Protein AF-A0A8T4HS93-F1 (afdb_monomer_lite)

Secondary structure (DSSP, 8-state):
--GGGS-TTGGG-B---HHHHHHHHHHHHHHHTS--S-TTSHHHHHHHHHHHHTSHHHHHHHHHTT----HHHHHHHHTTSSPPPHHHHHHHHHHHHHHHHHHHHHHHHHHHHGGG-EEEEEPPPB-TTS-GGG------SSS--EEEEES--HHHH--

pLDDT: mean 84.77, std 14.08, range [34.19, 97.75]

Structure (mmCIF, N/CA/C/O backbone):
data_AF-A0A8T4HS93-F1
#
_entry.id   AF-A0A8T4HS93-F1
#
loop_
_atom_site.group_PDB
_atom_site.id
_atom_site.type_symbol
_atom_site.label_atom_id
_atom_site.label_alt_id
_atom_site.label_comp_id
_atom_site.label_asym_id
_atom_site.label_entity_id
_atom_site.label_seq_id
_atom_site.pdbx_PDB_ins_code
_atom_site.Cartn_x
_atom_site.Cartn_y
_atom_site.Cartn_z
_atom_site.occupancy
_atom_site.B_iso_or_equiv
_atom_site.auth_seq_id
_atom_site.auth_comp_id
_atom_site.auth_asym_id
_atom_site.auth_atom_id
_atom_site.pdbx_PDB_model_num
ATOM 1 N N . MET A 1 1 ? 12.560 2.358 -32.998 1.00 34.97 1 MET A N 1
ATOM 2 C CA . MET A 1 1 ? 12.371 0.889 -33.032 1.00 34.97 1 MET A CA 1
ATOM 3 C C . MET A 1 1 ? 11.927 0.379 -31.653 1.00 34.97 1 MET A C 1
ATOM 5 O O . MET A 1 1 ? 12.774 -0.105 -30.909 1.00 34.97 1 MET A O 1
ATOM 9 N N . PRO A 1 2 ? 10.647 0.528 -31.262 1.00 35.53 2 PRO A N 1
ATOM 10 C CA . PRO A 1 2 ? 10.157 0.143 -29.928 1.00 35.53 2 PRO A CA 1
ATOM 11 C C . PRO A 1 2 ? 9.782 -1.347 -29.796 1.00 35.53 2 PRO A C 1
ATOM 13 O O . PRO A 1 2 ? 9.573 -1.827 -28.690 1.00 35.53 2 PRO A O 1
ATOM 16 N N . GLU A 1 3 ? 9.709 -2.091 -30.903 1.00 34.19 3 GLU A N 1
ATOM 17 C CA . GLU A 1 3 ? 9.029 -3.399 -30.945 1.00 34.19 3 GLU A CA 1
ATOM 18 C C . GLU A 1 3 ? 9.926 -4.612 -30.638 1.00 34.19 3 GLU A C 1
ATOM 20 O O . GLU A 1 3 ? 9.461 -5.743 -30.554 1.00 34.19 3 GLU A O 1
ATOM 25 N N . ARG A 1 4 ? 11.232 -4.410 -30.423 1.00 44.31 4 ARG A N 1
ATOM 26 C CA . ARG A 1 4 ? 12.203 -5.516 -30.286 1.00 44.31 4 ARG A CA 1
ATOM 27 C C . ARG A 1 4 ? 12.357 -6.102 -28.873 1.00 44.31 4 ARG A C 1
ATOM 29 O O . ARG A 1 4 ? 13.193 -6.978 -28.682 1.00 44.31 4 ARG A O 1
ATOM 36 N N . THR A 1 5 ? 11.566 -5.662 -27.896 1.00 51.84 5 THR A N 1
ATOM 37 C CA . THR A 1 5 ? 11.654 -6.100 -26.483 1.00 51.84 5 THR A CA 1
ATOM 38 C C . THR A 1 5 ? 10.358 -6.717 -25.944 1.00 51.84 5 THR A C 1
ATOM 40 O O . THR A 1 5 ? 10.129 -6.704 -24.739 1.00 51.84 5 THR A O 1
ATOM 43 N N . LEU A 1 6 ? 9.498 -7.259 -26.814 1.00 56.94 6 LEU A N 1
ATOM 44 C CA . LEU A 1 6 ? 8.227 -7.877 -26.402 1.00 56.94 6 LEU A CA 1
ATOM 45 C C . LEU A 1 6 ? 8.407 -9.270 -25.763 1.00 56.94 6 LEU A C 1
ATOM 47 O O . LEU A 1 6 ? 7.693 -9.608 -24.821 1.00 56.94 6 LEU A O 1
ATOM 51 N N . ASN A 1 7 ? 9.408 -10.045 -26.193 1.00 69.44 7 ASN A N 1
ATOM 52 C CA . ASN A 1 7 ? 9.602 -11.432 -25.749 1.00 69.44 7 ASN A CA 1
ATOM 53 C C . ASN A 1 7 ? 10.662 -11.530 -24.643 1.00 69.44 7 ASN A C 1
ATOM 55 O O . ASN A 1 7 ? 11.787 -11.982 -24.866 1.00 69.44 7 ASN A O 1
ATOM 59 N N . PHE A 1 8 ? 10.314 -11.062 -23.443 1.00 71.75 8 PHE A N 1
ATOM 60 C CA . PHE A 1 8 ? 11.163 -11.223 -22.262 1.00 71.75 8 PHE A CA 1
ATOM 61 C C . PHE A 1 8 ? 11.394 -12.714 -21.960 1.00 71.75 8 PHE A C 1
ATOM 63 O O . PHE A 1 8 ? 10.439 -13.485 -21.945 1.00 71.75 8 PHE A O 1
ATOM 70 N N . GLY A 1 9 ? 12.642 -13.122 -21.718 1.00 75.31 9 GLY A N 1
ATOM 71 C CA . GLY A 1 9 ? 12.986 -14.523 -21.429 1.00 75.31 9 GLY A CA 1
ATOM 72 C C . GLY A 1 9 ? 13.250 -15.413 -22.650 1.00 75.31 9 GLY A C 1
ATOM 73 O O . GLY A 1 9 ? 13.598 -16.584 -22.498 1.00 75.31 9 GLY A O 1
ATOM 74 N N . LEU A 1 10 ? 13.117 -14.880 -23.869 1.00 79.31 10 LEU A N 1
ATOM 75 C CA . LEU A 1 10 ? 13.373 -15.640 -25.092 1.00 79.31 10 LEU A CA 1
ATOM 76 C C . LEU A 1 10 ? 14.810 -16.193 -25.115 1.00 79.31 10 LEU A C 1
ATOM 78 O O . LEU A 1 10 ? 15.756 -15.519 -24.709 1.00 79.31 10 LEU A O 1
ATOM 82 N N . TYR A 1 11 ? 14.963 -17.424 -25.611 1.00 82.00 11 TYR A N 1
ATOM 83 C CA . TYR A 1 11 ? 16.244 -18.139 -25.711 1.00 82.00 11 TYR A CA 1
ATOM 84 C C . TYR A 1 11 ? 16.966 -18.391 -24.377 1.00 82.00 11 TYR A C 1
ATOM 86 O O . TYR A 1 11 ? 18.170 -18.626 -24.385 1.00 82.00 11 TYR A O 1
ATOM 94 N N . GLY A 1 12 ? 16.253 -18.358 -23.246 1.00 81.31 12 GLY A N 1
ATOM 95 C CA . GLY A 1 12 ? 16.838 -18.608 -21.924 1.00 81.31 12 GLY A CA 1
ATOM 96 C C . GLY A 1 12 ? 17.482 -17.378 -21.280 1.00 81.31 12 GLY A C 1
ATOM 97 O O . GLY A 1 12 ? 18.161 -17.504 -20.264 1.00 81.31 12 GLY A O 1
ATOM 98 N N . ALA A 1 13 ? 17.268 -16.185 -21.840 1.00 81.31 13 ALA A N 1
ATOM 99 C CA . ALA A 1 13 ? 17.658 -14.929 -21.211 1.00 81.31 13 ALA A CA 1
ATOM 100 C C . ALA A 1 13 ? 16.994 -14.771 -19.829 1.00 81.31 13 ALA A C 1
ATOM 102 O O . ALA A 1 13 ? 15.798 -15.011 -19.680 1.00 81.31 13 ALA A O 1
ATOM 103 N N . ARG A 1 14 ? 17.742 -14.323 -18.818 1.00 81.38 14 ARG A N 1
ATOM 104 C CA . ARG A 1 14 ? 17.236 -14.134 -17.448 1.00 81.38 14 ARG A CA 1
ATOM 105 C C . ARG A 1 14 ? 17.285 -12.671 -17.029 1.00 81.38 14 ARG A C 1
ATOM 107 O O . ARG A 1 14 ? 18.187 -11.928 -17.396 1.00 81.38 14 ARG A O 1
ATOM 114 N N . GLY A 1 15 ? 16.318 -12.247 -16.228 1.00 80.06 15 GLY A N 1
ATOM 115 C CA . GLY A 1 15 ? 16.286 -10.917 -15.624 1.00 80.06 15 GLY A CA 1
ATOM 116 C C . GLY A 1 15 ? 14.913 -10.607 -15.040 1.00 80.06 15 GLY A C 1
ATOM 117 O O . GLY A 1 15 ? 14.054 -11.484 -14.967 1.00 80.06 15 GLY A O 1
ATOM 118 N N . GLN A 1 16 ? 14.673 -9.336 -14.730 1.00 81.44 16 GLN A N 1
ATOM 119 C CA . GLN A 1 16 ? 13.365 -8.844 -14.299 1.00 81.44 16 GLN A CA 1
ATOM 120 C C . GLN A 1 16 ? 12.904 -7.664 -15.154 1.00 81.44 16 GLN A C 1
ATOM 122 O O . GLN A 1 16 ? 13.714 -6.868 -15.639 1.00 81.44 16 GLN A O 1
ATOM 127 N N . LYS A 1 17 ? 11.586 -7.538 -15.338 1.00 80.38 17 LYS A N 1
ATOM 128 C CA . LYS A 1 17 ? 11.004 -6.373 -16.013 1.00 80.38 17 LYS A CA 1
ATOM 129 C C . LYS A 1 17 ? 11.157 -5.142 -15.121 1.00 80.38 17 LYS A C 1
ATOM 131 O O . LYS A 1 17 ? 10.942 -5.211 -13.914 1.00 80.38 17 LYS A O 1
ATOM 136 N N . SER A 1 18 ? 11.443 -3.985 -15.716 1.00 75.25 18 SER A N 1
ATOM 137 C CA . SER A 1 18 ? 11.607 -2.734 -14.959 1.00 75.25 18 SER A CA 1
ATOM 138 C C . SER A 1 18 ? 10.354 -2.325 -14.171 1.00 75.25 18 SER A C 1
ATOM 140 O O . SER A 1 18 ? 10.493 -1.752 -13.098 1.00 75.25 18 SER A O 1
ATOM 142 N N . ALA A 1 19 ? 9.151 -2.649 -14.663 1.00 77.31 19 ALA A N 1
ATOM 143 C CA . ALA A 1 19 ? 7.892 -2.435 -13.939 1.00 77.31 19 ALA A CA 1
ATOM 144 C C . ALA A 1 19 ? 7.819 -3.256 -12.640 1.00 77.31 19 ALA A C 1
ATOM 146 O O . ALA A 1 19 ? 7.529 -2.716 -11.579 1.00 77.31 19 ALA A O 1
ATOM 147 N N . GLN A 1 20 ? 8.216 -4.532 -12.694 1.00 82.12 20 GLN A N 1
ATOM 148 C CA . GLN A 1 20 ? 8.271 -5.401 -11.512 1.00 82.12 20 GLN A CA 1
ATOM 149 C C . GLN A 1 20 ? 9.289 -4.884 -10.490 1.00 82.12 20 GLN A C 1
ATOM 151 O O . GLN A 1 20 ? 8.964 -4.735 -9.318 1.00 82.12 20 GLN A O 1
ATOM 156 N N . LEU A 1 21 ? 10.483 -4.491 -10.944 1.00 82.44 21 LEU A N 1
ATOM 157 C CA . LEU A 1 21 ? 11.483 -3.861 -10.075 1.00 82.44 21 LEU A CA 1
ATOM 158 C C . LEU A 1 21 ? 10.960 -2.570 -9.425 1.00 82.44 21 LEU A C 1
ATOM 160 O O . LEU A 1 21 ? 11.230 -2.310 -8.252 1.00 82.44 21 LEU A O 1
ATOM 164 N N . ALA A 1 22 ? 10.208 -1.753 -10.167 1.00 80.12 22 ALA A N 1
ATOM 165 C CA . ALA A 1 22 ? 9.580 -0.552 -9.626 1.00 80.12 22 ALA A CA 1
ATOM 166 C C . ALA A 1 22 ? 8.516 -0.894 -8.568 1.00 80.12 22 ALA A C 1
ATOM 168 O O . ALA A 1 22 ? 8.473 -0.244 -7.520 1.00 80.12 22 ALA A O 1
ATOM 169 N N . ALA A 1 23 ? 7.710 -1.934 -8.796 1.00 79.75 23 ALA A N 1
ATOM 170 C CA . ALA A 1 23 ? 6.740 -2.443 -7.832 1.00 79.75 23 ALA A CA 1
ATOM 171 C C . ALA A 1 23 ? 7.417 -2.944 -6.541 1.00 79.75 23 ALA A C 1
ATOM 173 O O . ALA A 1 23 ? 6.984 -2.563 -5.453 1.00 79.75 23 ALA A O 1
ATOM 174 N N . ASP A 1 24 ? 8.522 -3.687 -6.647 1.00 83.56 24 ASP A N 1
ATOM 175 C CA . ASP A 1 24 ? 9.293 -4.178 -5.495 1.00 83.56 24 ASP A CA 1
ATOM 176 C C . ASP A 1 24 ? 9.905 -3.026 -4.687 1.00 83.56 24 ASP A C 1
ATOM 178 O O . ASP A 1 24 ? 9.923 -3.032 -3.452 1.00 83.56 24 ASP A O 1
ATOM 182 N N . VAL A 1 25 ? 10.406 -1.994 -5.376 1.00 84.00 25 VAL A N 1
ATOM 183 C CA . VAL A 1 25 ? 10.901 -0.776 -4.723 1.00 84.00 25 VAL A CA 1
ATOM 184 C C . VAL A 1 25 ? 9.774 -0.056 -3.990 1.00 84.00 25 VAL A C 1
ATOM 186 O O . VAL A 1 25 ? 9.974 0.385 -2.857 1.00 84.00 25 VAL A O 1
ATOM 189 N N . LEU A 1 26 ? 8.593 0.045 -4.599 1.00 80.81 26 LEU A N 1
ATOM 190 C CA . LEU A 1 26 ? 7.425 0.640 -3.961 1.00 80.81 26 LEU A CA 1
ATOM 191 C C . LEU A 1 26 ? 7.001 -0.128 -2.715 1.00 80.81 26 LEU A C 1
ATOM 193 O O . LEU A 1 26 ? 6.731 0.508 -1.698 1.00 80.81 26 LEU A O 1
ATOM 197 N N . ASP A 1 27 ? 6.988 -1.458 -2.763 1.00 81.44 27 ASP A N 1
ATOM 198 C CA . ASP A 1 27 ? 6.701 -2.290 -1.595 1.00 81.44 27 ASP A CA 1
ATOM 199 C C . ASP A 1 27 ? 7.705 -2.079 -0.475 1.00 81.44 27 ASP A C 1
ATOM 201 O O . ASP A 1 27 ? 7.327 -1.872 0.680 1.00 81.44 27 ASP A O 1
ATOM 205 N N . ARG A 1 28 ? 8.992 -2.039 -0.810 1.00 86.94 28 ARG A N 1
ATOM 206 C CA . ARG A 1 28 ? 10.043 -1.787 0.171 1.00 86.94 28 ARG A CA 1
ATOM 207 C C . ARG A 1 28 ? 9.884 -0.422 0.840 1.00 86.94 28 ARG A C 1
ATOM 209 O O . ARG A 1 28 ? 9.861 -0.338 2.065 1.00 86.94 28 ARG A O 1
ATOM 216 N N . LEU A 1 29 ? 9.672 0.639 0.059 1.00 85.62 29 LEU A N 1
ATOM 217 C CA . LEU A 1 29 ? 9.409 1.987 0.581 1.00 85.62 29 LEU A CA 1
ATOM 218 C C . LEU A 1 29 ? 8.093 2.049 1.382 1.00 85.62 29 LEU A C 1
ATOM 220 O O . LEU A 1 29 ? 7.971 2.806 2.359 1.00 85.62 29 LEU A O 1
ATOM 224 N N . ALA A 1 30 ? 7.097 1.250 0.986 1.00 83.75 30 ALA A N 1
ATOM 225 C CA . ALA A 1 30 ? 5.835 1.092 1.697 1.00 83.75 30 ALA A CA 1
ATOM 226 C C . ALA A 1 30 ? 6.027 0.430 3.080 1.00 83.75 30 ALA A C 1
ATOM 228 O O . ALA A 1 30 ? 5.311 0.778 4.024 1.00 83.75 30 ALA A O 1
ATOM 229 N N . LEU A 1 31 ? 7.013 -0.452 3.227 1.00 83.94 31 LEU A N 1
ATOM 230 C CA . LEU A 1 31 ? 7.329 -1.141 4.478 1.00 83.94 31 LEU A CA 1
ATOM 231 C C . LEU A 1 31 ? 8.287 -0.338 5.373 1.00 83.94 31 LEU A C 1
ATOM 233 O O . LEU A 1 31 ? 7.981 -0.112 6.544 1.00 83.94 31 LEU A O 1
ATOM 237 N N . GLU A 1 32 ? 9.408 0.151 4.838 1.00 88.12 32 GLU A N 1
ATOM 238 C CA . GLU A 1 32 ? 10.497 0.770 5.616 1.00 88.12 32 GLU A CA 1
ATOM 239 C C . GLU A 1 32 ? 10.074 2.050 6.352 1.00 88.12 32 GLU A C 1
ATOM 241 O O . GLU A 1 32 ? 10.438 2.258 7.513 1.00 88.12 32 GLU A O 1
ATOM 246 N N . GLY A 1 33 ? 9.267 2.894 5.700 1.00 85.50 33 GLY A N 1
ATOM 247 C CA . GLY A 1 33 ? 8.709 4.106 6.311 1.00 85.50 33 GLY A CA 1
ATOM 248 C C . GLY A 1 33 ? 7.383 3.882 7.053 1.00 85.50 33 GLY A C 1
ATOM 249 O O . GLY A 1 33 ? 6.705 4.853 7.404 1.00 85.50 33 GLY A O 1
ATOM 250 N N . GLY A 1 34 ? 6.938 2.630 7.171 1.00 90.81 34 GLY A N 1
ATOM 251 C CA . GLY A 1 34 ? 5.648 2.252 7.737 1.00 90.81 34 GLY A CA 1
ATOM 252 C C . GLY A 1 34 ? 5.635 2.145 9.261 1.00 90.81 34 GLY A C 1
ATOM 253 O O . GLY A 1 34 ? 6.628 2.352 9.959 1.00 90.81 34 GLY A O 1
ATOM 254 N N . ILE A 1 35 ? 4.466 1.796 9.798 1.00 94.75 35 ILE A N 1
ATOM 255 C CA . ILE A 1 35 ? 4.285 1.523 11.223 1.00 94.75 35 ILE A CA 1
ATOM 256 C C . ILE A 1 35 ? 4.949 0.183 11.546 1.00 94.75 35 ILE A C 1
ATOM 258 O O . ILE A 1 35 ? 4.419 -0.880 11.222 1.00 94.75 35 ILE A O 1
ATOM 262 N N . ARG A 1 36 ? 6.088 0.247 12.243 1.00 93.88 36 ARG A N 1
ATOM 263 C CA . ARG A 1 36 ? 6.879 -0.931 12.640 1.00 93.88 36 ARG A CA 1
ATOM 264 C C . ARG A 1 36 ? 6.213 -1.791 13.713 1.00 93.88 36 ARG A C 1
ATOM 266 O O . ARG A 1 36 ? 6.436 -2.993 13.761 1.00 93.88 36 ARG A O 1
ATOM 273 N N . SER A 1 37 ? 5.410 -1.191 14.594 1.00 96.06 37 SER A N 1
ATOM 274 C CA . SER A 1 37 ? 4.738 -1.948 15.656 1.00 96.06 37 SER A CA 1
ATOM 275 C C . SER A 1 37 ? 3.667 -2.884 15.068 1.00 96.06 37 SER A C 1
ATOM 277 O O . SER A 1 37 ? 2.877 -2.418 14.238 1.00 96.06 37 SER A O 1
ATOM 279 N N . PRO A 1 38 ? 3.585 -4.159 15.501 1.00 95.44 38 PRO A N 1
ATOM 280 C CA . PRO A 1 38 ? 2.592 -5.112 15.000 1.00 95.44 38 PRO A CA 1
ATOM 281 C C . PRO A 1 38 ? 1.154 -4.653 15.254 1.00 95.44 38 PRO A C 1
ATOM 283 O O . PRO A 1 38 ? 0.878 -4.024 16.280 1.00 95.44 38 PRO A O 1
ATOM 286 N N . VAL A 1 39 ? 0.224 -5.013 14.361 1.00 96.69 39 VAL A N 1
ATOM 287 C CA . VAL A 1 39 ? -1.213 -4.690 14.496 1.00 96.69 39 VAL A CA 1
ATOM 288 C C . VAL A 1 39 ? -1.847 -5.293 15.755 1.00 96.69 39 VAL A C 1
ATOM 290 O O . VAL A 1 39 ? -2.815 -4.756 16.272 1.00 96.69 39 VAL A O 1
ATOM 293 N N . THR A 1 40 ? -1.267 -6.364 16.295 1.00 95.88 40 THR A N 1
ATOM 294 C CA . THR A 1 40 ? -1.704 -7.015 17.539 1.00 95.88 40 THR A CA 1
ATOM 295 C C . THR A 1 40 ? -1.365 -6.210 18.795 1.00 95.88 40 THR A C 1
ATOM 297 O O . THR A 1 40 ? -1.925 -6.457 19.858 1.00 95.88 40 THR A O 1
ATOM 300 N N . THR A 1 41 ? -0.471 -5.221 18.696 1.00 96.38 41 THR A N 1
ATOM 301 C CA . THR A 1 41 ? -0.137 -4.332 19.815 1.00 96.38 41 THR A CA 1
ATOM 302 C C . THR A 1 41 ? -1.082 -3.135 19.857 1.00 96.38 41 THR A C 1
ATOM 304 O O . THR A 1 41 ? -1.448 -2.589 18.815 1.00 96.38 41 THR A O 1
ATOM 307 N N . ARG A 1 42 ? -1.399 -2.631 21.059 1.00 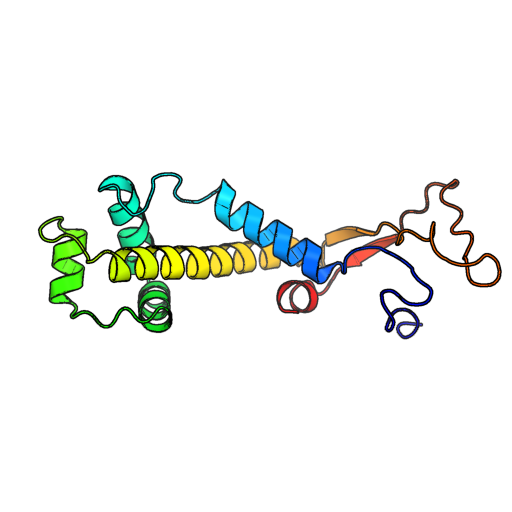94.44 42 ARG A N 1
ATOM 308 C CA . ARG A 1 42 ? -2.238 -1.427 21.227 1.00 94.44 42 ARG A CA 1
ATOM 309 C C . ARG A 1 42 ? -1.723 -0.240 20.406 1.00 94.44 42 ARG A C 1
ATOM 311 O O . ARG A 1 42 ? -2.498 0.425 19.724 1.00 94.44 42 ARG A O 1
ATOM 318 N N . ARG A 1 43 ? -0.406 0.003 20.438 1.00 95.56 43 ARG A N 1
ATOM 319 C CA . ARG A 1 43 ? 0.255 1.070 19.668 1.00 95.56 43 ARG A CA 1
ATOM 320 C C . ARG A 1 43 ? 0.102 0.858 18.161 1.00 95.56 43 ARG A C 1
ATOM 322 O O . ARG A 1 43 ? -0.256 1.796 17.452 1.00 95.56 43 ARG A O 1
ATOM 329 N N . GLY A 1 44 ? 0.389 -0.351 17.675 1.00 96.62 44 GLY A N 1
ATOM 330 C CA . GLY A 1 44 ? 0.370 -0.661 16.247 1.00 96.62 44 GLY A CA 1
ATOM 331 C C . GLY A 1 44 ? -1.033 -0.653 15.647 1.00 96.62 44 GLY A C 1
ATOM 332 O O . GLY A 1 44 ? -1.191 -0.159 14.530 1.00 96.62 44 GLY A O 1
ATOM 333 N N . LEU A 1 45 ? -2.040 -1.121 16.392 1.00 97.12 45 LEU A N 1
ATOM 334 C CA . LEU A 1 45 ? -3.446 -0.996 16.012 1.00 97.12 45 LEU A CA 1
ATOM 335 C C . LEU A 1 45 ? -3.865 0.473 15.934 1.00 97.12 45 LEU A C 1
ATOM 337 O O . LEU A 1 45 ? -4.381 0.910 14.908 1.00 97.12 45 LEU A O 1
ATOM 341 N N . ASN A 1 46 ? -3.605 1.249 16.992 1.00 96.50 46 ASN A N 1
ATOM 342 C CA . ASN A 1 46 ? -4.037 2.645 17.057 1.00 96.50 46 ASN A CA 1
ATOM 343 C C . ASN A 1 46 ? -3.449 3.479 15.916 1.00 96.50 46 ASN A C 1
ATOM 345 O O . ASN A 1 46 ? -4.159 4.208 15.233 1.00 96.50 46 ASN A O 1
ATOM 349 N N . ALA A 1 47 ? -2.146 3.336 15.668 1.00 97.38 47 ALA A N 1
ATOM 350 C CA . ALA A 1 47 ? -1.475 4.074 14.608 1.00 97.38 47 ALA A CA 1
ATOM 351 C C . ALA A 1 47 ? -2.075 3.775 13.220 1.00 97.38 47 ALA A C 1
ATOM 353 O O . ALA A 1 47 ? -2.235 4.694 12.418 1.00 97.38 47 ALA A O 1
ATOM 354 N N . ARG A 1 48 ? -2.452 2.517 12.946 1.00 97.75 48 ARG A N 1
ATOM 355 C CA . ARG A 1 48 ? -3.093 2.121 11.680 1.00 97.75 48 ARG A CA 1
ATOM 356 C C . ARG A 1 48 ? -4.507 2.665 11.567 1.00 97.75 48 ARG A C 1
ATOM 358 O O . ARG A 1 48 ? -4.849 3.212 10.524 1.00 97.75 48 ARG A O 1
ATOM 365 N N . LEU A 1 49 ? -5.297 2.549 12.634 1.00 96.88 49 LEU A N 1
ATOM 366 C CA . LEU A 1 49 ? -6.651 3.094 12.664 1.00 96.88 49 LEU A CA 1
ATOM 367 C C . LEU A 1 49 ? -6.625 4.606 12.444 1.00 96.88 49 LEU A C 1
ATOM 369 O O . LEU A 1 49 ? -7.280 5.063 11.521 1.00 96.88 49 LEU A O 1
ATOM 373 N N . ASN A 1 50 ? -5.787 5.351 13.172 1.00 96.81 50 ASN A N 1
ATOM 374 C CA . ASN A 1 50 ? -5.631 6.794 12.970 1.00 96.81 50 ASN A CA 1
ATOM 375 C C . ASN A 1 50 ? -5.237 7.125 11.525 1.00 96.81 50 ASN A C 1
ATOM 377 O O . ASN A 1 50 ? -5.856 7.979 10.898 1.00 96.81 50 ASN A O 1
ATOM 381 N N . TYR A 1 51 ? -4.260 6.410 10.957 1.00 96.81 51 TYR A N 1
ATOM 382 C CA . TYR A 1 51 ? -3.855 6.610 9.563 1.00 96.81 51 TYR A CA 1
ATOM 383 C C . TYR A 1 51 ? -5.021 6.416 8.578 1.00 96.81 51 TYR A C 1
ATOM 385 O O . TYR A 1 51 ? -5.199 7.215 7.657 1.00 96.81 51 TYR A O 1
ATOM 393 N N . LEU A 1 52 ? -5.834 5.377 8.785 1.00 96.62 52 LEU A N 1
ATOM 394 C CA . LEU A 1 52 ? -6.989 5.053 7.948 1.00 96.62 52 LEU A CA 1
ATOM 395 C C . LEU A 1 52 ? -8.173 6.005 8.170 1.00 96.62 52 LEU A C 1
ATOM 397 O O . LEU A 1 52 ? -8.913 6.291 7.234 1.00 96.62 52 LEU A O 1
ATOM 401 N N . THR A 1 53 ? -8.355 6.543 9.374 1.00 95.50 53 THR A N 1
ATOM 402 C CA . THR A 1 53 ? -9.496 7.409 9.704 1.00 95.50 53 THR A CA 1
ATOM 403 C C . THR A 1 53 ? -9.230 8.896 9.490 1.00 95.50 53 THR A C 1
ATOM 405 O O . THR A 1 53 ? -10.151 9.697 9.628 1.00 95.50 53 THR A O 1
ATOM 408 N N . ASN A 1 54 ? -8.010 9.278 9.104 1.00 95.44 54 ASN A N 1
ATOM 409 C CA . ASN A 1 54 ? -7.633 10.671 8.836 1.00 95.44 54 ASN A CA 1
ATOM 410 C C . ASN A 1 54 ? -8.195 11.238 7.519 1.00 95.44 54 ASN A C 1
ATOM 412 O O . ASN A 1 54 ? -8.028 12.422 7.246 1.00 95.44 54 ASN A O 1
ATOM 416 N N . SER A 1 55 ? -8.816 10.419 6.662 1.00 95.31 55 SER A N 1
ATOM 417 C CA . SER A 1 55 ? -9.332 10.881 5.365 1.00 95.31 55 SER A CA 1
ATOM 418 C C . SER A 1 55 ? -10.471 10.001 4.838 1.00 95.31 55 SER A C 1
ATOM 420 O O . SER A 1 55 ? -10.474 8.798 5.109 1.00 95.31 55 SER A O 1
ATOM 422 N N . PRO A 1 56 ? -11.392 10.538 4.010 1.00 95.25 56 PRO A N 1
ATOM 423 C CA . PRO A 1 56 ? -12.441 9.744 3.361 1.00 95.25 56 PRO A CA 1
ATOM 424 C C . PRO A 1 56 ? -11.905 8.560 2.542 1.00 95.25 56 PRO A C 1
ATOM 426 O O . PRO A 1 56 ? -12.497 7.482 2.549 1.00 95.25 56 PRO A O 1
ATOM 429 N N . ALA A 1 57 ? -10.757 8.734 1.878 1.00 95.25 57 ALA A N 1
ATOM 430 C CA . ALA A 1 57 ? -10.109 7.676 1.105 1.00 95.25 57 ALA A CA 1
ATOM 431 C C . ALA A 1 57 ? -9.578 6.532 1.986 1.00 95.25 57 ALA A C 1
ATOM 433 O O . ALA A 1 57 ? -9.634 5.377 1.576 1.00 95.25 57 ALA A O 1
ATOM 434 N N . GLY A 1 58 ? -9.128 6.823 3.209 1.00 95.75 58 GLY A N 1
ATOM 435 C CA . GLY A 1 58 ? -8.742 5.784 4.165 1.00 95.75 58 GLY A CA 1
ATOM 436 C C . GLY A 1 58 ? -9.948 4.992 4.689 1.00 95.75 58 GLY A C 1
ATOM 437 O O . GLY A 1 58 ? -9.873 3.770 4.815 1.00 95.75 58 GLY A O 1
ATOM 438 N N . TYR A 1 59 ? -11.105 5.644 4.872 1.00 94.75 59 TYR A N 1
ATOM 439 C CA . TYR A 1 59 ? -12.363 4.931 5.131 1.00 94.75 59 TYR A CA 1
ATOM 440 C C . TYR A 1 59 ? -12.780 4.034 3.963 1.00 94.75 59 TYR A C 1
ATOM 442 O O . TYR A 1 59 ? -13.300 2.946 4.202 1.00 94.75 59 TYR A O 1
ATOM 450 N N . GLN A 1 60 ? -12.562 4.464 2.717 1.00 94.81 60 GLN A N 1
ATOM 451 C CA . GLN A 1 60 ? -12.803 3.612 1.551 1.00 94.81 60 GLN A CA 1
ATOM 452 C C . GLN A 1 60 ? -11.855 2.409 1.541 1.00 94.81 60 GLN A C 1
ATOM 454 O O . GLN A 1 60 ? -12.332 1.293 1.407 1.00 94.81 60 GLN A O 1
ATOM 459 N N . ALA A 1 61 ? -10.564 2.602 1.820 1.00 95.94 61 ALA A N 1
ATOM 460 C CA . 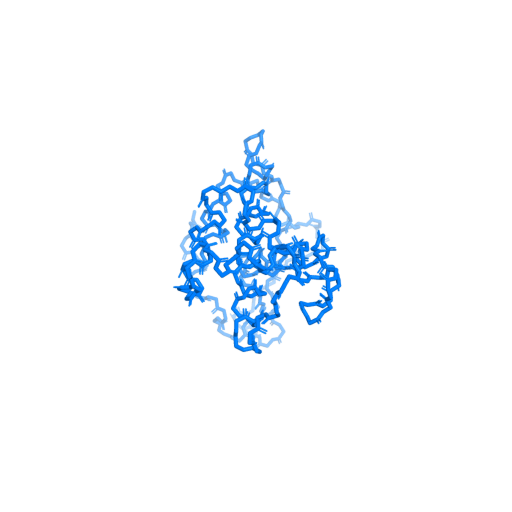ALA A 1 61 ? -9.606 1.497 1.891 1.00 95.94 61 ALA A CA 1
ATOM 461 C C . ALA A 1 61 ? -9.982 0.441 2.947 1.00 95.94 61 ALA A C 1
ATOM 463 O O . ALA A 1 61 ? -9.779 -0.752 2.736 1.00 95.94 61 ALA A O 1
ATOM 464 N N . MET A 1 62 ? -10.569 0.857 4.076 1.00 96.06 62 MET A N 1
ATOM 465 C CA . MET A 1 62 ? -11.124 -0.086 5.054 1.00 96.06 62 MET A CA 1
ATOM 466 C C . MET A 1 62 ? -12.312 -0.880 4.493 1.00 96.06 62 MET A C 1
ATOM 468 O O . MET A 1 62 ? -12.399 -2.082 4.735 1.00 96.06 62 MET A O 1
ATOM 472 N N . ARG A 1 63 ? -13.208 -0.236 3.732 1.00 94.56 63 ARG A N 1
ATOM 473 C CA . ARG A 1 63 ? -14.331 -0.918 3.066 1.00 94.56 63 ARG A CA 1
ATOM 474 C C . ARG A 1 63 ? -13.847 -1.904 2.007 1.00 94.56 63 ARG A C 1
ATOM 476 O O . ARG A 1 63 ? -14.333 -3.028 1.984 1.00 94.56 63 ARG A O 1
ATOM 483 N N . ASP A 1 64 ? -12.869 -1.506 1.198 1.00 94.56 64 ASP A N 1
ATOM 484 C CA . ASP A 1 64 ? -12.277 -2.347 0.150 1.00 94.56 64 ASP A CA 1
ATOM 485 C C . ASP A 1 64 ? -11.605 -3.594 0.748 1.00 94.56 64 ASP A C 1
ATOM 487 O O . ASP A 1 64 ? -11.657 -4.675 0.171 1.00 94.56 64 ASP A O 1
ATOM 491 N N . ALA A 1 65 ? -11.039 -3.472 1.954 1.00 95.19 65 ALA A N 1
ATOM 492 C CA . ALA A 1 65 ? -10.496 -4.590 2.727 1.00 95.19 65 ALA A CA 1
ATOM 493 C C . ALA A 1 65 ? -11.562 -5.415 3.483 1.00 95.19 65 ALA A C 1
ATOM 495 O O . ALA A 1 65 ? -11.220 -6.269 4.303 1.00 95.19 65 ALA A O 1
ATOM 496 N N . GLY A 1 66 ? -12.853 -5.149 3.264 1.00 94.62 66 GLY A N 1
ATOM 497 C CA . GLY A 1 66 ? -13.954 -5.905 3.862 1.00 94.62 66 GLY A CA 1
ATOM 498 C C . GLY A 1 66 ? -14.229 -5.589 5.335 1.00 94.62 66 GLY A C 1
ATOM 499 O O . GLY A 1 66 ? -14.811 -6.417 6.040 1.00 94.62 66 GLY A O 1
ATOM 500 N N . ILE A 1 67 ? -13.818 -4.422 5.841 1.00 94.50 67 ILE A N 1
ATOM 501 C CA . ILE A 1 67 ? -14.178 -3.970 7.193 1.00 94.50 67 ILE A CA 1
ATOM 502 C C . ILE A 1 67 ? -15.572 -3.334 7.135 1.00 94.50 67 ILE A C 1
ATOM 504 O O . ILE A 1 67 ? -15.730 -2.169 6.771 1.00 94.50 67 ILE A O 1
ATOM 508 N N . SER A 1 68 ? -16.593 -4.103 7.512 1.00 87.31 68 SER A N 1
ATOM 509 C CA . SER A 1 68 ? -18.013 -3.713 7.460 1.00 87.31 68 SER A CA 1
ATOM 510 C C . SER A 1 68 ? -18.602 -3.292 8.814 1.00 87.31 68 SER A C 1
ATOM 512 O O . SER A 1 68 ? -19.818 -3.188 8.967 1.00 87.31 68 SER A O 1
ATOM 514 N N . VAL A 1 69 ? -17.761 -3.049 9.826 1.00 91.38 69 VAL A N 1
ATOM 515 C CA . VAL A 1 69 ? -18.244 -2.713 11.173 1.00 91.38 69 VAL A CA 1
ATOM 516 C C . VAL A 1 69 ? -18.949 -1.356 11.220 1.00 91.38 69 VAL A C 1
ATOM 518 O O . VAL A 1 69 ? -18.630 -0.426 10.478 1.00 91.38 69 VAL A O 1
ATOM 521 N N . THR A 1 70 ? -19.890 -1.213 12.155 1.00 92.88 70 THR A N 1
ATOM 522 C CA . THR A 1 70 ? -20.586 0.061 12.366 1.00 92.88 70 THR A CA 1
ATOM 523 C C . THR A 1 70 ? -19.613 1.166 12.790 1.00 92.88 70 T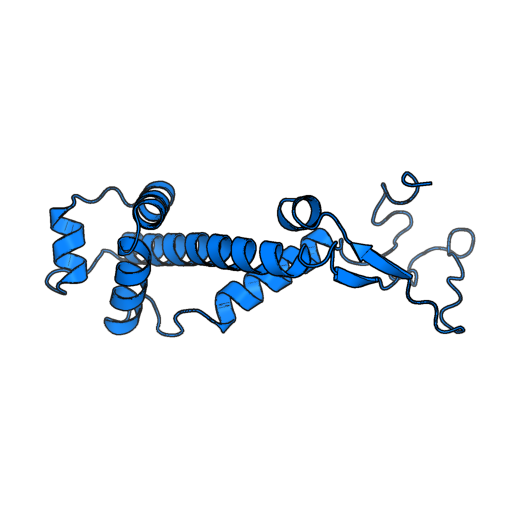HR A C 1
ATOM 525 O O . THR A 1 70 ? -18.589 0.915 13.436 1.00 92.88 70 THR A O 1
ATOM 528 N N . ARG A 1 71 ? -19.974 2.428 12.514 1.00 90.44 71 ARG A N 1
ATOM 529 C CA . ARG A 1 71 ? -19.207 3.600 12.982 1.00 90.44 71 ARG A CA 1
ATOM 530 C C . ARG A 1 71 ? -18.987 3.581 14.502 1.00 90.44 71 ARG A C 1
ATOM 532 O O . ARG A 1 71 ? -17.925 3.979 14.972 1.00 90.44 71 ARG A O 1
ATOM 539 N N . GLY A 1 72 ? -19.968 3.090 15.266 1.00 94.31 72 GLY A N 1
ATOM 540 C CA . GLY A 1 72 ? -19.871 2.946 16.720 1.00 94.31 72 GLY A CA 1
ATOM 541 C C . GLY A 1 72 ? -18.800 1.940 17.148 1.00 94.31 72 GLY A C 1
ATOM 542 O O . GLY A 1 72 ? -18.010 2.233 18.045 1.00 94.31 72 GLY A O 1
ATOM 543 N N . THR A 1 73 ? -18.718 0.790 16.474 1.00 95.25 73 THR A N 1
ATOM 544 C CA . THR A 1 73 ? -17.665 -0.208 16.718 1.00 95.25 73 THR A CA 1
ATOM 545 C C . THR A 1 73 ? -16.283 0.351 16.387 1.00 95.25 73 THR A C 1
ATOM 547 O O . THR A 1 73 ? -15.378 0.256 17.214 1.00 95.25 73 THR A O 1
ATOM 550 N N . LEU A 1 74 ? -16.133 1.020 15.240 1.00 93.94 74 LEU A N 1
ATOM 551 C CA . LEU A 1 74 ? -14.867 1.652 14.860 1.00 93.94 74 LEU A CA 1
ATOM 552 C C . LEU A 1 74 ? -14.427 2.714 15.883 1.00 93.94 74 LEU A C 1
ATOM 554 O O . LEU A 1 74 ? -13.261 2.764 16.274 1.00 93.94 74 LEU A O 1
ATOM 558 N N . ARG A 1 75 ? -15.371 3.523 16.386 1.00 94.50 75 ARG A N 1
ATOM 559 C CA . ARG A 1 75 ? -15.107 4.501 17.451 1.00 94.50 75 ARG A CA 1
ATOM 560 C C . ARG A 1 75 ? -14.642 3.828 18.744 1.00 94.50 75 ARG A C 1
ATOM 562 O O . ARG A 1 75 ? -13.728 4.339 19.385 1.00 94.50 75 ARG A O 1
ATOM 569 N N . ARG A 1 76 ? -15.224 2.687 19.131 1.00 96.88 76 ARG A N 1
ATOM 570 C CA . ARG A 1 76 ? -14.768 1.924 20.308 1.00 96.88 76 ARG A CA 1
ATOM 571 C C . ARG A 1 76 ? -13.355 1.372 20.132 1.00 96.88 76 ARG A C 1
ATOM 573 O O . ARG A 1 76 ? -12.596 1.405 21.099 1.00 96.88 76 ARG A O 1
ATOM 580 N N . TRP A 1 77 ? -12.985 0.930 18.929 1.00 96.00 77 TRP A N 1
ATOM 581 C CA . TRP A 1 77 ? -11.615 0.493 18.629 1.00 96.00 77 TRP A CA 1
ATOM 582 C C . TRP A 1 77 ? -10.607 1.642 18.760 1.00 96.00 77 TRP A C 1
ATOM 584 O O . TRP A 1 77 ? -9.595 1.490 19.445 1.00 96.00 77 TRP A O 1
ATOM 594 N N . LEU A 1 78 ? -10.916 2.813 18.189 1.00 94.56 78 LEU A N 1
ATOM 595 C CA . LEU A 1 78 ? -10.100 4.031 18.328 1.00 94.56 78 LEU A CA 1
ATOM 596 C C . LEU A 1 78 ? -9.946 4.472 19.791 1.00 94.56 78 LEU A C 1
ATOM 598 O O . LEU A 1 78 ? -8.878 4.910 20.202 1.00 94.56 78 LEU A O 1
ATOM 602 N N . GLN A 1 79 ? -11.005 4.328 20.591 1.00 95.12 79 GLN A N 1
ATOM 603 C CA . GLN A 1 79 ? -11.012 4.676 22.016 1.00 95.12 79 GLN A CA 1
ATOM 604 C C . GLN A 1 79 ? -10.421 3.588 22.924 1.00 95.12 79 GLN A C 1
ATOM 606 O O . GLN A 1 79 ? -10.473 3.738 24.141 1.00 95.12 79 GLN A O 1
ATOM 611 N N . HIS A 1 80 ? -9.907 2.486 22.369 1.00 93.31 80 HIS A N 1
ATOM 612 C CA . HIS A 1 80 ? -9.403 1.333 23.130 1.00 93.31 80 HIS A CA 1
ATOM 613 C C . HIS A 1 80 ? -10.433 0.669 24.055 1.00 93.31 80 HIS A C 1
ATOM 615 O O . HIS A 1 80 ? -10.064 -0.058 24.970 1.00 93.31 80 HIS A O 1
ATOM 621 N N . LYS A 1 81 ? -11.728 0.891 23.813 1.00 94.94 81 LYS A N 1
ATOM 622 C CA . LYS A 1 81 ? -12.820 0.296 24.599 1.00 94.94 81 LYS A CA 1
ATOM 623 C C . LYS A 1 81 ? -13.172 -1.117 24.146 1.00 94.94 81 LYS A C 1
ATOM 625 O O . LYS A 1 81 ? -13.911 -1.814 24.826 1.00 94.94 81 LYS A O 1
ATOM 630 N N . GLN A 1 82 ? -12.702 -1.512 22.966 1.00 94.62 82 GLN A N 1
ATOM 631 C CA . GLN A 1 82 ? -12.946 -2.824 22.388 1.00 94.62 82 GLN A CA 1
ATOM 632 C C . GLN A 1 82 ? -11.763 -3.221 21.504 1.00 94.62 82 GLN A C 1
ATOM 634 O O . GLN A 1 82 ? -11.259 -2.398 20.738 1.00 94.62 82 GLN A O 1
ATOM 639 N N . THR A 1 83 ? -11.365 -4.488 21.577 1.00 91.69 83 THR A N 1
ATOM 640 C CA . THR A 1 83 ? -10.338 -5.072 20.707 1.00 91.69 83 THR A CA 1
ATOM 641 C C . THR A 1 83 ? -11.006 -5.702 19.475 1.00 91.69 83 THR A C 1
ATOM 643 O O . THR A 1 83 ? -12.006 -6.408 19.635 1.00 91.69 83 THR A O 1
ATOM 646 N N . PRO A 1 84 ? -10.519 -5.450 18.245 1.00 95.50 84 PRO A N 1
ATOM 647 C CA . PRO A 1 84 ? -10.996 -6.146 17.050 1.00 95.50 84 PRO A CA 1
ATOM 648 C C . PRO A 1 84 ? -10.725 -7.656 17.124 1.00 95.50 84 PRO A C 1
ATOM 650 O O . PRO A 1 84 ? -9.764 -8.086 17.760 1.00 95.50 84 PRO A O 1
ATOM 653 N N . SER A 1 85 ? -11.539 -8.462 16.436 1.00 96.06 85 SER A N 1
ATOM 654 C CA . SER A 1 85 ? -11.253 -9.893 16.254 1.00 96.06 85 SER A CA 1
ATOM 655 C C . SER A 1 85 ? -9.948 -10.106 15.466 1.00 96.06 85 SER A C 1
ATOM 657 O O . SER A 1 85 ? -9.545 -9.208 14.722 1.00 96.06 85 SER A O 1
ATOM 659 N N . PRO A 1 86 ? -9.309 -11.290 15.551 1.00 96.25 86 PRO A N 1
ATOM 660 C CA . PRO A 1 86 ? -8.103 -11.596 14.774 1.00 96.25 86 PRO A CA 1
ATOM 661 C C . PRO A 1 86 ? -8.259 -11.358 13.265 1.00 96.25 86 PRO A C 1
ATOM 663 O O . PRO A 1 86 ? -7.385 -10.763 12.639 1.00 96.25 86 PRO A O 1
ATOM 666 N N . ASP A 1 87 ? -9.407 -11.731 12.699 1.00 96.19 87 ASP A N 1
ATOM 667 C CA . ASP A 1 87 ? -9.742 -11.472 11.294 1.00 96.19 87 ASP A CA 1
ATOM 668 C C . ASP A 1 87 ? -9.826 -9.961 10.992 1.00 96.19 87 ASP A C 1
ATOM 670 O O . ASP A 1 87 ? -9.214 -9.475 10.043 1.00 96.19 87 ASP A O 1
ATOM 674 N N . ASN A 1 88 ? -10.468 -9.171 11.860 1.00 96.62 88 ASN A N 1
ATOM 675 C CA . ASN A 1 88 ? -10.498 -7.715 11.700 1.00 96.62 88 ASN A CA 1
ATOM 676 C C . ASN A 1 88 ? -9.112 -7.072 11.878 1.00 96.62 88 ASN A C 1
ATOM 678 O O . ASN A 1 88 ? -8.816 -6.097 11.194 1.00 96.62 88 ASN A O 1
ATOM 682 N N . LEU A 1 89 ? -8.241 -7.600 12.745 1.00 97.12 89 LEU A N 1
ATOM 683 C CA . LEU A 1 89 ? -6.851 -7.135 12.850 1.00 97.12 89 LEU A CA 1
ATOM 684 C C . LEU A 1 89 ? -6.092 -7.364 11.540 1.00 97.12 89 LEU A C 1
ATOM 686 O O . LEU A 1 89 ? -5.403 -6.456 11.071 1.00 97.12 89 LEU A O 1
ATOM 690 N N . ALA A 1 90 ? -6.252 -8.540 10.927 1.00 96.75 90 ALA A N 1
ATOM 691 C CA . ALA A 1 90 ? -5.652 -8.844 9.633 1.00 96.75 90 ALA A CA 1
ATOM 692 C C . ALA A 1 90 ? -6.177 -7.904 8.535 1.00 96.75 90 ALA A C 1
ATOM 694 O O . ALA A 1 90 ? -5.383 -7.334 7.786 1.00 96.75 90 ALA A O 1
ATOM 695 N N . ARG A 1 91 ? -7.493 -7.653 8.494 1.00 97.62 91 ARG A N 1
ATOM 696 C CA . ARG A 1 91 ? -8.102 -6.706 7.543 1.00 97.62 91 ARG A CA 1
ATOM 697 C C . ARG A 1 91 ? -7.626 -5.272 7.755 1.00 97.62 91 ARG A C 1
ATOM 699 O O . ARG A 1 91 ? -7.345 -4.582 6.781 1.00 97.62 91 ARG A O 1
ATOM 706 N N . VAL A 1 92 ? -7.481 -4.818 9.003 1.00 97.25 92 VAL A N 1
ATOM 707 C CA . VAL A 1 92 ? -6.938 -3.482 9.315 1.00 97.25 92 VAL A CA 1
ATOM 708 C C . VAL A 1 92 ? -5.490 -3.358 8.846 1.00 97.25 92 VAL A C 1
ATOM 710 O O . VAL A 1 92 ? -5.123 -2.333 8.268 1.00 97.25 92 VAL A O 1
ATOM 713 N N . ASP A 1 93 ? -4.662 -4.382 9.064 1.00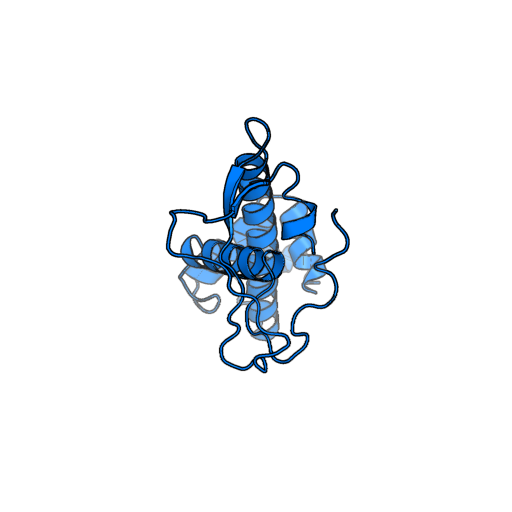 96.38 93 ASP A N 1
ATOM 714 C CA . ASP A 1 93 ? -3.277 -4.368 8.588 1.00 96.38 93 ASP A CA 1
ATOM 715 C C . ASP A 1 93 ? -3.205 -4.377 7.054 1.00 96.38 93 ASP A C 1
ATOM 717 O O . ASP A 1 93 ? -2.460 -3.584 6.478 1.00 96.38 93 ASP A O 1
ATOM 721 N N . ALA A 1 94 ? -4.028 -5.189 6.387 1.00 95.62 94 ALA A N 1
ATOM 722 C CA . ALA A 1 94 ? -4.122 -5.223 4.929 1.00 95.62 94 ALA A CA 1
ATOM 723 C C . ALA A 1 94 ? -4.585 -3.875 4.346 1.00 95.62 94 ALA A C 1
ATOM 725 O O . ALA A 1 94 ? -3.918 -3.327 3.464 1.00 95.62 94 ALA A O 1
ATOM 726 N N . ALA A 1 95 ? -5.661 -3.295 4.892 1.00 97.00 95 ALA A N 1
ATOM 727 C CA . ALA A 1 95 ? -6.174 -1.981 4.501 1.00 97.00 95 ALA A CA 1
ATOM 728 C C . ALA A 1 95 ? -5.097 -0.898 4.635 1.00 97.00 95 ALA A C 1
ATOM 730 O O . ALA A 1 95 ? -4.883 -0.095 3.725 1.00 97.00 95 ALA A O 1
ATOM 731 N N . TYR A 1 96 ? -4.383 -0.895 5.765 1.00 96.62 96 TYR A N 1
ATOM 732 C CA . TYR A 1 96 ? -3.289 0.035 6.013 1.00 96.62 96 TYR A CA 1
ATOM 733 C C . TYR A 1 96 ? -2.164 -0.115 4.983 1.00 96.62 96 TYR A C 1
ATOM 735 O O . TYR A 1 96 ? -1.740 0.886 4.400 1.00 96.62 96 TYR A O 1
ATOM 743 N N . ARG A 1 97 ? -1.686 -1.343 4.745 1.00 93.75 97 ARG A N 1
ATOM 744 C CA . ARG A 1 97 ? -0.591 -1.612 3.800 1.00 93.75 97 ARG A CA 1
ATOM 745 C C . ARG A 1 97 ? -0.959 -1.163 2.388 1.00 93.75 97 ARG A C 1
ATOM 747 O O . ARG A 1 97 ? -0.188 -0.428 1.774 1.00 93.75 97 ARG A O 1
ATOM 754 N N . ALA A 1 98 ? -2.151 -1.524 1.914 1.00 92.69 98 ALA A N 1
ATOM 755 C CA . ALA A 1 98 ? -2.641 -1.134 0.594 1.00 92.69 98 ALA A CA 1
ATOM 756 C C . ALA A 1 98 ? -2.777 0.392 0.462 1.00 92.69 98 ALA A C 1
ATOM 758 O O . ALA A 1 98 ? -2.261 0.993 -0.484 1.00 92.69 98 ALA A O 1
ATOM 759 N N . TYR A 1 99 ? -3.401 1.049 1.447 1.00 95.25 99 TYR A N 1
ATOM 760 C CA . TYR A 1 99 ? -3.592 2.499 1.418 1.00 95.25 99 TYR A CA 1
ATOM 761 C C . TYR A 1 99 ? -2.265 3.264 1.488 1.00 95.25 99 TYR A C 1
ATOM 763 O O . TYR A 1 99 ? -2.055 4.232 0.751 1.00 95.25 99 TYR A O 1
ATOM 771 N N . ARG A 1 100 ? -1.324 2.807 2.324 1.00 94.00 100 ARG A N 1
ATOM 772 C CA . ARG A 1 100 ? 0.017 3.395 2.393 1.00 94.00 100 ARG A CA 1
ATOM 773 C C . ARG A 1 100 ? 0.772 3.200 1.087 1.00 94.00 100 ARG A C 1
ATOM 775 O O . ARG A 1 100 ? 1.357 4.170 0.609 1.00 94.00 100 ARG A O 1
ATOM 782 N N . ARG A 1 101 ? 0.740 2.001 0.493 1.00 91.50 101 ARG A N 1
ATOM 783 C CA . ARG A 1 101 ? 1.379 1.733 -0.803 1.00 91.50 101 ARG A CA 1
ATOM 784 C C . ARG A 1 101 ? 0.872 2.701 -1.869 1.00 91.50 101 ARG A C 1
ATOM 786 O O . ARG A 1 101 ? 1.685 3.337 -2.534 1.00 91.50 101 ARG A O 1
ATOM 793 N N . ARG A 1 102 ? -0.447 2.898 -1.962 1.00 91.50 102 ARG A N 1
ATOM 794 C CA . ARG A 1 102 ? -1.063 3.881 -2.869 1.00 91.50 102 ARG A CA 1
ATOM 795 C C . ARG A 1 102 ? -0.545 5.303 -2.625 1.00 91.50 102 ARG A C 1
ATOM 797 O O . ARG A 1 102 ? -0.202 6.007 -3.572 1.00 91.50 102 ARG A O 1
ATOM 804 N N . ASN A 1 103 ? -0.465 5.737 -1.367 1.00 92.25 103 ASN A N 1
ATOM 805 C CA . ASN A 1 103 ? 0.027 7.076 -1.030 1.00 92.25 103 ASN A CA 1
ATOM 806 C C . ASN A 1 103 ? 1.514 7.258 -1.358 1.00 92.25 103 ASN A C 1
ATOM 808 O O . ASN A 1 103 ? 1.900 8.303 -1.884 1.00 92.25 103 ASN A O 1
ATOM 812 N N . VAL A 1 104 ? 2.339 6.245 -1.085 1.00 91.31 104 VAL A N 1
ATOM 813 C CA . VAL A 1 104 ? 3.762 6.237 -1.446 1.00 91.31 104 VAL A CA 1
ATOM 814 C C . VAL A 1 104 ? 3.926 6.290 -2.960 1.00 91.31 104 VAL A C 1
ATOM 816 O O . VAL A 1 104 ? 4.676 7.136 -3.440 1.00 91.31 104 VAL A O 1
ATOM 819 N N . ALA A 1 105 ? 3.188 5.466 -3.708 1.00 90.19 105 ALA A N 1
ATOM 820 C CA . ALA A 1 105 ? 3.212 5.466 -5.167 1.00 90.19 105 ALA A CA 1
ATOM 821 C C . ALA A 1 105 ? 2.843 6.840 -5.733 1.00 90.19 105 ALA A C 1
ATOM 823 O O . ALA A 1 105 ? 3.598 7.388 -6.528 1.00 90.19 105 ALA A O 1
ATOM 824 N N . ARG A 1 106 ? 1.764 7.462 -5.240 1.00 90.69 106 ARG A N 1
ATOM 825 C CA . ARG A 1 106 ? 1.351 8.814 -5.651 1.00 90.69 106 ARG A CA 1
ATOM 826 C C . ARG A 1 106 ? 2.459 9.853 -5.448 1.00 90.69 106 ARG A C 1
ATOM 828 O O . ARG A 1 106 ? 2.755 10.626 -6.355 1.00 90.69 106 ARG A O 1
ATOM 835 N N . HIS A 1 107 ? 3.083 9.878 -4.268 1.00 89.06 107 HIS A N 1
ATOM 836 C CA . HIS A 1 107 ? 4.169 10.820 -3.982 1.00 89.06 107 HIS A CA 1
ATOM 837 C C . HIS A 1 107 ? 5.445 10.513 -4.775 1.00 89.06 107 HIS A C 1
ATOM 839 O O . HIS A 1 107 ? 6.144 11.436 -5.198 1.00 89.06 107 HIS A O 1
ATOM 845 N N . LEU A 1 108 ? 5.757 9.234 -4.990 1.00 87.69 108 LEU A N 1
ATOM 846 C CA . LEU A 1 108 ? 6.909 8.826 -5.783 1.00 87.69 108 LEU A CA 1
ATOM 847 C C . LEU A 1 108 ? 6.719 9.203 -7.254 1.00 87.69 108 LEU A C 1
ATOM 849 O O . LEU A 1 108 ? 7.610 9.826 -7.821 1.00 87.69 108 LEU A O 1
ATOM 853 N N . LEU A 1 109 ? 5.558 8.905 -7.842 1.00 90.75 109 LEU A N 1
ATOM 854 C CA . LEU A 1 109 ? 5.212 9.269 -9.218 1.00 90.75 109 LEU A CA 1
ATOM 855 C C . LEU A 1 109 ? 5.329 10.774 -9.445 1.00 90.75 109 LEU A C 1
ATOM 857 O O . LEU A 1 109 ? 5.971 11.200 -10.403 1.00 90.75 109 LEU A O 1
ATOM 861 N N . GLN A 1 110 ? 4.812 11.587 -8.516 1.00 90.62 110 GLN A N 1
ATOM 862 C CA . GLN A 1 110 ? 4.958 13.042 -8.581 1.00 90.62 110 GLN A CA 1
ATOM 863 C C . GLN A 1 110 ? 6.432 13.467 -8.673 1.00 90.62 110 GLN A C 1
ATOM 865 O O . GLN A 1 110 ? 6.777 14.337 -9.470 1.00 90.62 110 GLN A O 1
ATOM 870 N N . ARG A 1 111 ? 7.317 12.848 -7.882 1.00 89.38 111 ARG A N 1
ATOM 871 C CA . ARG A 1 111 ? 8.759 13.144 -7.901 1.00 89.38 111 ARG A CA 1
ATOM 872 C C . ARG A 1 111 ? 9.448 12.618 -9.155 1.00 89.38 111 ARG A C 1
ATOM 874 O O . ARG A 1 111 ? 10.297 13.311 -9.704 1.00 89.38 111 ARG A O 1
ATOM 881 N N . LEU A 1 112 ? 9.099 11.414 -9.598 1.00 88.94 112 LEU A N 1
ATOM 882 C CA . LEU A 1 112 ? 9.729 10.758 -10.740 1.00 88.94 112 LEU A CA 1
ATOM 883 C C . LEU A 1 112 ? 9.386 11.440 -12.068 1.00 88.94 112 LEU A C 1
ATOM 885 O O . LEU A 1 112 ? 10.245 11.527 -12.950 1.00 88.94 112 LEU A O 1
ATOM 889 N N . ASN A 1 113 ? 8.161 11.950 -12.192 1.00 90.00 113 ASN A N 1
ATOM 890 C CA . ASN A 1 113 ? 7.696 12.712 -13.349 1.00 90.00 113 ASN A CA 1
ATOM 891 C C . ASN A 1 113 ? 8.064 14.207 -13.275 1.00 90.00 113 ASN A C 1
ATOM 893 O O . ASN A 1 113 ? 7.959 14.919 -14.278 1.00 90.00 113 ASN A O 1
ATOM 897 N N . ALA A 1 114 ? 8.527 14.701 -12.121 1.00 90.06 114 ALA A N 1
ATOM 898 C CA . ALA A 1 114 ? 8.944 16.092 -11.975 1.00 90.06 114 ALA A CA 1
ATOM 899 C C . ALA A 1 114 ? 10.064 16.452 -12.967 1.00 90.06 114 ALA A C 1
ATOM 901 O O . ALA A 1 114 ? 10.891 15.620 -13.341 1.00 90.06 114 ALA A O 1
ATOM 902 N N . ARG A 1 115 ? 10.109 17.725 -13.385 1.00 90.50 115 ARG A N 1
ATOM 903 C CA . ARG A 1 115 ? 11.147 18.272 -14.286 1.00 90.50 115 ARG A CA 1
ATOM 904 C C . ARG A 1 115 ? 11.284 17.508 -15.618 1.00 90.50 115 ARG A C 1
ATOM 906 O O . ARG A 1 115 ? 12.369 17.429 -16.192 1.00 90.50 115 ARG A O 1
ATOM 913 N N . GLY A 1 116 ? 10.175 16.958 -16.119 1.00 88.94 116 GLY A N 1
ATOM 914 C CA . GLY A 1 116 ? 10.130 16.240 -17.394 1.00 88.94 116 GLY A CA 1
ATOM 915 C C . GLY A 1 116 ? 10.675 14.811 -17.328 1.00 88.94 116 GLY A C 1
ATOM 916 O O . GLY A 1 116 ? 11.055 14.270 -18.370 1.00 88.94 116 GLY A O 1
ATOM 917 N N . GLY A 1 117 ? 10.734 14.218 -16.132 1.00 90.31 117 GLY A N 1
ATOM 918 C CA . GLY A 1 117 ? 11.081 12.817 -15.920 1.00 90.31 117 GLY A CA 1
ATOM 919 C C . GLY A 1 117 ? 12.442 12.579 -15.264 1.00 90.31 117 GLY A C 1
ATOM 920 O O . GLY A 1 117 ? 13.297 13.462 -15.164 1.00 90.31 117 GLY A O 1
ATOM 921 N N . THR A 1 118 ? 12.675 11.326 -14.882 1.00 89.62 118 THR A N 1
ATOM 922 C CA . THR A 1 118 ? 13.891 10.887 -14.180 1.00 89.62 118 THR A CA 1
ATOM 923 C C . THR A 1 118 ? 14.828 10.141 -15.126 1.00 89.62 118 THR A C 1
ATOM 925 O O . THR A 1 118 ? 14.388 9.341 -15.954 1.00 89.62 118 THR A O 1
ATOM 928 N N . ARG A 1 119 ? 16.136 10.417 -15.030 1.00 88.00 119 ARG A N 1
ATOM 929 C CA . ARG A 1 119 ? 17.166 9.639 -15.732 1.00 88.00 119 ARG A CA 1
ATOM 930 C C . ARG A 1 119 ? 17.434 8.355 -14.959 1.00 88.00 119 ARG A C 1
ATOM 932 O O . ARG A 1 119 ? 17.732 8.420 -13.773 1.00 88.00 119 ARG A O 1
ATOM 939 N N . VAL A 1 120 ? 17.354 7.226 -15.649 1.00 82.88 120 VAL A N 1
ATOM 940 C CA . VAL A 1 120 ? 17.651 5.909 -15.092 1.00 82.88 120 VAL A CA 1
ATOM 941 C C . VAL A 1 120 ? 18.688 5.195 -15.924 1.00 82.88 120 VAL A C 1
ATOM 943 O O . VAL A 1 120 ? 18.809 5.408 -17.131 1.00 82.88 120 VAL A O 1
ATOM 946 N N . GLU A 1 121 ? 19.403 4.324 -15.244 1.00 81.44 121 GLU A N 1
ATOM 947 C CA . GLU A 1 121 ? 20.333 3.378 -15.812 1.00 81.44 121 GLU A CA 1
ATOM 948 C C . GLU A 1 121 ? 19.631 2.028 -15.954 1.00 81.44 121 GLU A C 1
ATOM 950 O O . GLU A 1 121 ? 19.080 1.506 -14.987 1.00 81.44 121 GLU A O 1
ATOM 955 N N . ILE A 1 122 ? 19.604 1.490 -17.174 1.00 74.12 122 ILE A N 1
ATOM 956 C CA . ILE A 1 122 ? 19.015 0.179 -17.450 1.00 74.12 122 ILE A CA 1
ATOM 957 C C . ILE A 1 122 ? 20.142 -0.816 -17.674 1.00 74.12 122 ILE A C 1
ATOM 959 O O . ILE A 1 122 ? 20.923 -0.675 -18.621 1.00 74.12 122 ILE A O 1
ATOM 963 N N . GLN A 1 123 ? 20.189 -1.830 -16.813 1.00 74.12 123 GLN A N 1
ATOM 964 C CA . GLN A 1 123 ? 21.110 -2.947 -16.957 1.00 74.12 123 GLN A CA 1
ATOM 965 C C . GLN A 1 123 ? 20.577 -3.958 -17.982 1.00 74.12 123 GLN A C 1
ATOM 967 O O . GLN A 1 123 ? 19.367 -4.214 -18.024 1.00 74.12 123 GLN A O 1
ATOM 972 N N . PRO A 1 124 ? 21.449 -4.511 -18.844 1.00 71.31 124 PRO A N 1
ATOM 973 C CA . PRO A 1 124 ? 21.060 -5.565 -19.767 1.00 71.31 124 PRO A CA 1
ATOM 974 C C . PRO A 1 124 ? 20.665 -6.842 -19.014 1.00 71.31 124 PRO A C 1
ATOM 976 O O . PRO A 1 124 ? 21.122 -7.096 -17.903 1.00 71.31 124 PRO A O 1
ATOM 979 N N . LEU A 1 125 ? 19.815 -7.653 -19.646 1.00 76.00 125 LEU A N 1
ATOM 980 C CA . LEU A 1 125 ? 19.450 -8.975 -19.135 1.00 76.00 125 LEU A CA 1
ATOM 981 C C . LEU A 1 125 ? 20.651 -9.940 -19.167 1.00 76.00 125 LEU A C 1
ATOM 983 O O . LEU A 1 125 ? 21.559 -9.795 -19.990 1.00 76.00 125 LEU A O 1
ATOM 987 N N . ASP A 1 126 ? 20.642 -10.933 -18.281 1.00 80.38 126 ASP A N 1
ATOM 988 C CA . ASP A 1 126 ? 21.644 -11.995 -18.223 1.00 80.38 126 ASP A CA 1
ATOM 989 C C . ASP A 1 126 ? 21.451 -12.964 -19.400 1.00 80.38 126 ASP A C 1
ATOM 991 O O . ASP A 1 126 ? 20.389 -13.570 -19.567 1.00 80.38 126 ASP A O 1
ATOM 995 N N . GLN A 1 127 ? 22.493 -13.112 -20.221 1.00 79.69 127 GLN A N 1
ATOM 996 C CA . GLN A 1 127 ? 22.514 -13.998 -21.390 1.00 79.69 127 GLN A CA 1
ATOM 997 C C . GLN A 1 127 ? 23.401 -15.237 -21.204 1.00 79.69 127 GLN A C 1
ATOM 999 O O . GLN A 1 127 ? 23.710 -15.907 -22.184 1.00 79.69 127 GLN A O 1
ATOM 1004 N N . SER A 1 128 ? 23.841 -15.553 -19.984 1.00 83.31 128 SER A N 1
ATOM 1005 C CA . SER A 1 128 ? 24.722 -16.703 -19.714 1.00 83.31 128 SER A CA 1
ATOM 1006 C C . SER A 1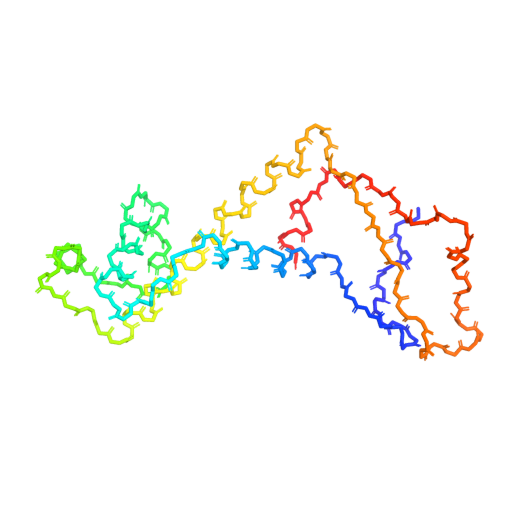 128 ? 24.155 -18.050 -20.184 1.00 83.31 128 SER A C 1
ATOM 1008 O O . SER A 1 128 ? 24.923 -18.917 -20.584 1.00 83.31 128 SER A O 1
ATOM 1010 N N . ALA A 1 129 ? 22.827 -18.206 -20.196 1.00 84.00 129 ALA A N 1
ATOM 1011 C CA . ALA A 1 129 ? 22.134 -19.411 -20.662 1.00 84.00 129 ALA A CA 1
ATOM 1012 C C . ALA A 1 129 ? 21.687 -19.352 -22.140 1.00 84.00 129 ALA A C 1
ATOM 1014 O O . ALA A 1 129 ? 21.035 -20.276 -22.626 1.00 84.00 129 ALA A O 1
ATOM 1015 N N . VAL A 1 130 ? 22.008 -18.274 -22.864 1.00 83.31 130 VAL A N 1
ATOM 1016 C CA . VAL A 1 130 ? 21.629 -18.105 -24.274 1.00 83.31 130 VAL A CA 1
ATOM 1017 C C . VAL A 1 130 ? 22.675 -18.765 -25.170 1.00 83.31 130 VAL A C 1
ATOM 1019 O O . VAL A 1 130 ? 23.860 -18.448 -25.083 1.00 83.31 130 VAL A O 1
ATOM 1022 N N . ALA A 1 131 ? 22.231 -19.651 -26.067 1.00 84.25 131 ALA A N 1
ATOM 1023 C CA . ALA A 1 131 ? 23.104 -20.316 -27.038 1.00 84.25 131 ALA A CA 1
ATOM 1024 C C . ALA A 1 131 ? 23.828 -19.310 -27.954 1.00 84.25 131 ALA A C 1
ATOM 1026 O O . ALA A 1 131 ? 23.218 -18.341 -28.413 1.00 84.25 131 ALA A O 1
ATOM 1027 N N . ASP A 1 132 ? 25.095 -19.590 -28.271 1.00 78.25 132 ASP A N 1
ATOM 1028 C CA . ASP A 1 132 ? 26.036 -18.687 -28.960 1.00 78.25 132 ASP A CA 1
ATOM 1029 C C . ASP A 1 132 ? 25.467 -17.991 -30.217 1.00 78.25 132 ASP A C 1
ATOM 1031 O O . ASP A 1 132 ? 25.459 -16.761 -30.256 1.00 78.25 132 ASP A O 1
ATOM 1035 N N . PRO A 1 133 ? 24.798 -18.689 -31.165 1.00 83.19 133 PRO A N 1
ATOM 1036 C CA . PRO A 1 133 ? 24.268 -18.044 -32.374 1.00 83.19 133 PRO A CA 1
ATOM 1037 C C . PRO A 1 133 ? 23.195 -16.978 -32.100 1.00 83.19 133 PRO A C 1
ATOM 1039 O O . PRO A 1 133 ? 22.844 -16.188 -32.977 1.00 83.19 133 PRO A O 1
ATOM 1042 N N . ARG A 1 134 ? 22.606 -16.993 -30.899 1.00 80.56 134 ARG A N 1
ATOM 1043 C CA . ARG A 1 134 ? 21.534 -16.090 -30.466 1.00 80.56 134 ARG A CA 1
ATOM 1044 C C . ARG A 1 134 ? 21.989 -15.126 -29.373 1.00 80.56 134 ARG A C 1
ATOM 1046 O O . ARG A 1 134 ? 21.272 -14.161 -29.095 1.00 80.56 134 ARG A O 1
ATOM 1053 N N . ARG A 1 135 ? 23.154 -15.371 -28.766 1.00 78.31 135 ARG A N 1
ATOM 1054 C CA . ARG A 1 135 ? 23.734 -14.521 -27.733 1.00 78.31 135 ARG A CA 1
ATOM 1055 C C . ARG A 1 135 ? 24.220 -13.239 -28.389 1.00 78.31 135 ARG A C 1
ATOM 1057 O O . ARG A 1 135 ? 24.952 -13.251 -29.372 1.00 78.31 135 ARG A O 1
ATOM 1064 N N . ARG A 1 136 ? 23.797 -12.098 -27.856 1.00 75.75 136 ARG A N 1
ATOM 1065 C CA . ARG A 1 136 ? 24.293 -10.802 -28.320 1.00 75.75 136 ARG A CA 1
ATOM 1066 C C . ARG A 1 136 ? 25.444 -10.368 -27.437 1.00 75.75 136 ARG A C 1
ATOM 1068 O O . ARG A 1 136 ? 25.255 -10.231 -26.228 1.00 75.75 136 ARG A O 1
ATOM 1075 N N . VAL A 1 137 ? 26.594 -10.094 -28.051 1.00 68.88 137 VAL A N 1
ATOM 1076 C CA . VAL A 1 137 ? 27.666 -9.334 -27.406 1.00 68.88 137 VAL A CA 1
ATOM 1077 C C . VAL A 1 137 ? 27.122 -7.934 -27.149 1.00 68.88 137 VAL A C 1
ATOM 1079 O O . VAL A 1 137 ? 26.965 -7.121 -28.058 1.00 68.88 137 VAL A O 1
ATOM 1082 N N . ILE A 1 138 ? 26.742 -7.693 -25.900 1.00 65.50 138 ILE A N 1
ATOM 1083 C CA . ILE A 1 138 ? 26.479 -6.354 -25.397 1.00 65.50 138 ILE A CA 1
ATOM 1084 C C . ILE A 1 138 ? 27.824 -5.910 -24.844 1.00 65.50 138 ILE A C 1
ATOM 1086 O O . ILE A 1 138 ? 28.173 -6.297 -23.731 1.00 65.50 138 ILE A O 1
ATOM 1090 N N . THR A 1 139 ? 28.608 -5.192 -25.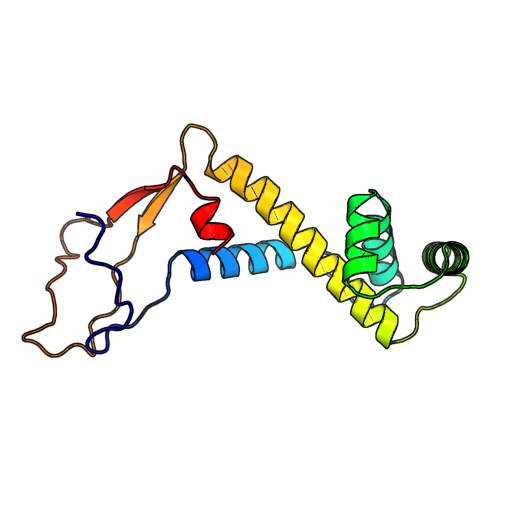649 1.00 54.75 139 THR A N 1
ATOM 1091 C CA . THR A 1 139 ? 29.882 -4.608 -25.219 1.00 54.75 139 THR A CA 1
ATOM 1092 C C . THR A 1 139 ? 29.595 -3.725 -24.008 1.00 54.75 139 THR A C 1
ATOM 1094 O O . THR A 1 139 ? 29.003 -2.651 -24.109 1.00 54.75 139 THR A O 1
ATOM 1097 N N . THR A 1 140 ? 29.920 -4.255 -22.833 1.00 53.88 140 THR A N 1
ATOM 1098 C CA . THR A 1 140 ? 29.701 -3.632 -21.518 1.00 53.88 140 THR A CA 1
ATOM 1099 C C . THR A 1 140 ? 30.945 -2.826 -21.102 1.00 53.88 140 THR A C 1
ATOM 1101 O O . THR A 1 140 ? 30.956 -2.113 -20.105 1.00 53.88 140 THR A O 1
ATOM 1104 N N . ASP A 1 141 ? 31.976 -2.900 -21.937 1.00 42.06 141 ASP A N 1
ATOM 1105 C CA . ASP A 1 141 ? 33.364 -2.503 -21.763 1.00 42.06 141 ASP A CA 1
ATOM 1106 C C . ASP A 1 141 ? 33.647 -1.062 -22.241 1.00 42.06 141 ASP A C 1
ATOM 1108 O O . ASP A 1 141 ? 34.719 -0.522 -21.989 1.00 42.06 141 ASP A O 1
ATOM 1112 N N . VAL A 1 142 ? 32.644 -0.367 -22.797 1.00 44.69 142 VAL A N 1
ATOM 1113 C CA . VAL A 1 142 ? 32.657 1.098 -22.971 1.00 44.69 142 VAL A CA 1
ATOM 1114 C C . VAL A 1 142 ? 31.425 1.702 -22.301 1.00 44.69 142 VAL A C 1
ATOM 1116 O O . VAL A 1 142 ? 30.452 2.001 -22.979 1.00 44.69 142 VAL A O 1
ATOM 1119 N N . ALA A 1 143 ? 31.435 1.846 -20.970 1.00 43.06 143 ALA A N 1
ATOM 1120 C CA . ALA A 1 143 ? 30.625 2.812 -20.199 1.00 43.06 143 ALA A CA 1
ATOM 1121 C C . ALA A 1 143 ? 29.174 3.077 -20.691 1.00 43.06 143 ALA A C 1
ATOM 1123 O O . ALA A 1 143 ? 28.691 4.212 -20.683 1.00 43.06 143 ALA A O 1
ATOM 1124 N N . GLY A 1 144 ? 28.475 2.036 -21.145 1.00 47.41 144 GLY A N 1
ATOM 1125 C CA . GLY A 1 144 ? 27.334 2.170 -22.050 1.00 47.41 144 GLY A CA 1
ATOM 1126 C C . GLY A 1 144 ? 26.030 1.678 -21.454 1.00 47.41 144 GLY A C 1
ATOM 1127 O O . GLY A 1 144 ? 25.174 1.176 -22.181 1.00 47.41 144 GLY A O 1
ATOM 1128 N N . PHE A 1 145 ? 25.861 1.790 -20.137 1.00 56.94 145 PHE A N 1
ATOM 1129 C CA . PHE A 1 145 ? 24.543 1.688 -19.534 1.00 56.94 145 PHE A CA 1
ATOM 1130 C C . PHE A 1 145 ? 23.557 2.533 -20.337 1.00 56.94 145 PHE A C 1
ATOM 1132 O O . PHE A 1 145 ? 23.809 3.717 -20.593 1.00 56.94 145 PHE A O 1
ATOM 1139 N N . ARG A 1 146 ? 22.429 1.944 -20.754 1.00 65.44 146 ARG A N 1
ATOM 1140 C CA . ARG A 1 146 ? 21.401 2.720 -21.447 1.00 65.44 146 ARG A CA 1
ATOM 1141 C C . ARG A 1 146 ? 20.795 3.688 -20.444 1.00 65.44 146 ARG A C 1
ATOM 1143 O O . ARG A 1 146 ? 19.878 3.346 -19.702 1.00 65.44 146 ARG A O 1
ATOM 1150 N N . ARG A 1 147 ? 21.338 4.904 -20.426 1.00 74.94 147 ARG A N 1
ATOM 1151 C CA . ARG A 1 147 ? 20.793 6.027 -19.677 1.00 74.94 147 ARG A CA 1
ATOM 1152 C C . ARG A 1 147 ? 19.602 6.561 -20.446 1.00 74.94 147 ARG A C 1
ATOM 1154 O O . ARG A 1 147 ? 19.757 7.250 -21.451 1.00 74.94 147 ARG A O 1
ATOM 1161 N N . LEU A 1 148 ? 18.408 6.234 -19.977 1.00 81.88 148 LEU A N 1
ATOM 1162 C CA . LEU A 1 148 ? 17.167 6.736 -20.551 1.00 81.88 148 LEU A CA 1
ATOM 1163 C C . LEU A 1 148 ? 16.529 7.726 -19.587 1.00 81.88 148 LEU A C 1
ATOM 1165 O O . LEU A 1 148 ? 16.547 7.542 -18.372 1.00 81.88 148 LEU A O 1
ATOM 1169 N N . ARG A 1 149 ? 15.942 8.793 -20.130 1.00 87.12 149 ARG A N 1
ATOM 1170 C CA . ARG A 1 149 ? 15.024 9.631 -19.360 1.00 87.12 149 ARG A CA 1
ATOM 1171 C C . ARG A 1 149 ? 13.623 9.053 -19.505 1.00 87.12 149 ARG A C 1
ATOM 1173 O O . ARG A 1 149 ? 13.034 9.146 -20.580 1.00 87.12 149 ARG A O 1
ATOM 1180 N N . ILE A 1 150 ? 13.097 8.488 -18.425 1.00 86.25 150 ILE A N 1
ATOM 1181 C CA . ILE A 1 150 ? 11.710 8.031 -18.367 1.00 86.25 150 ILE A CA 1
ATOM 1182 C C . ILE A 1 150 ? 10.833 9.243 -18.072 1.00 86.25 150 ILE A C 1
ATOM 1184 O O . ILE A 1 150 ? 10.995 9.894 -17.039 1.00 86.25 150 ILE A O 1
ATOM 1188 N N . ARG A 1 151 ? 9.928 9.550 -19.006 1.00 86.62 151 ARG A N 1
ATOM 1189 C CA . ARG A 1 151 ? 9.012 10.700 -18.935 1.00 86.62 151 ARG A CA 1
ATOM 1190 C C . ARG A 1 151 ? 7.596 10.347 -18.475 1.00 86.62 151 ARG A C 1
ATOM 1192 O O . ARG A 1 151 ? 6.850 11.250 -18.130 1.00 86.62 151 ARG A O 1
ATOM 1199 N N . ASN A 1 152 ? 7.229 9.069 -18.528 1.00 86.31 152 ASN A N 1
ATOM 1200 C CA . ASN A 1 152 ? 5.918 8.569 -18.124 1.00 86.31 152 ASN A CA 1
ATOM 1201 C C . ASN A 1 152 ? 6.136 7.354 -17.221 1.00 86.31 152 ASN A C 1
ATOM 1203 O O . ASN A 1 152 ? 6.304 6.235 -17.708 1.00 86.31 152 ASN A O 1
ATOM 1207 N N . TRP A 1 153 ? 6.236 7.617 -15.920 1.00 85.88 153 TRP A N 1
ATOM 1208 C CA . TRP A 1 153 ? 6.410 6.579 -14.907 1.00 85.88 153 TRP A CA 1
ATOM 1209 C C . TRP A 1 153 ? 5.111 5.877 -14.532 1.00 85.88 153 TRP A C 1
ATOM 1211 O O . TRP A 1 153 ? 5.169 4.740 -14.076 1.00 85.88 153 TRP A O 1
ATOM 1221 N N . ASP A 1 154 ? 3.964 6.512 -14.761 1.00 86.38 154 ASP A N 1
ATOM 1222 C CA . ASP A 1 154 ? 2.637 6.004 -14.406 1.00 86.38 154 ASP A CA 1
ATOM 1223 C C . ASP A 1 154 ? 2.413 4.630 -15.046 1.00 86.38 154 ASP A C 1
ATOM 1225 O O . ASP A 1 154 ? 2.172 3.650 -14.354 1.00 86.38 154 ASP A O 1
ATOM 1229 N N . ARG A 1 155 ? 2.707 4.496 -16.347 1.00 81.19 155 ARG A N 1
ATOM 1230 C CA . ARG A 1 155 ? 2.623 3.203 -17.055 1.00 81.19 155 ARG A CA 1
ATOM 1231 C C . ARG A 1 155 ? 3.565 2.115 -16.540 1.00 81.19 155 ARG A C 1
ATOM 1233 O O . ARG A 1 155 ? 3.343 0.955 -16.848 1.00 81.19 155 ARG A O 1
ATOM 1240 N N . ILE A 1 156 ? 4.657 2.473 -15.869 1.00 78.81 156 ILE A N 1
ATOM 1241 C CA . ILE A 1 156 ? 5.637 1.506 -15.350 1.00 78.81 156 ILE A CA 1
ATOM 1242 C C . ILE A 1 156 ? 5.256 1.078 -13.933 1.00 78.81 156 ILE A C 1
ATOM 1244 O O . ILE A 1 156 ? 5.532 -0.051 -13.549 1.00 78.81 156 ILE A O 1
ATOM 1248 N N . VAL A 1 157 ? 4.653 1.981 -13.161 1.00 79.31 157 VAL A N 1
ATOM 1249 C CA . VAL A 1 157 ? 4.215 1.728 -11.784 1.00 79.31 157 VAL A CA 1
ATOM 1250 C C . VAL A 1 157 ? 2.850 1.037 -11.735 1.00 79.31 157 VAL A C 1
ATOM 1252 O O . VAL A 1 157 ? 2.625 0.242 -10.826 1.00 79.31 157 VAL A O 1
ATOM 1255 N N . ASP A 1 158 ? 1.970 1.319 -12.699 1.00 74.50 158 ASP A N 1
ATOM 1256 C CA . ASP A 1 158 ? 0.619 0.749 -12.779 1.00 74.50 158 ASP A CA 1
ATOM 1257 C C . ASP A 1 158 ? 0.555 -0.596 -13.540 1.00 74.50 158 ASP A C 1
ATOM 1259 O O . ASP A 1 158 ? -0.510 -1.214 -13.576 1.00 74.50 158 ASP A O 1
ATOM 1263 N N . ALA A 1 159 ? 1.654 -1.032 -14.174 1.00 64.44 159 ALA A N 1
ATOM 1264 C CA . ALA A 1 159 ? 1.747 -2.269 -14.968 1.00 64.44 159 ALA A CA 1
ATOM 1265 C C . ALA A 1 159 ? 2.212 -3.481 -14.152 1.00 64.44 159 ALA A C 1
ATOM 1267 O O . ALA A 1 159 ? 1.714 -4.591 -14.448 1.00 64.44 159 ALA A O 1
#

Radius of gyration: 21.93 Å; chains: 1; bounding box: 54×39×58 Å

Sequence (159 aa):
MPERTLNFGLYGARGQKSAQLAADVLDRLALEGGIRSPVTTRRGLNARLNYLTNSPAGYQAMRDAGISVTRGTLRRWLQHKQTPSPDNLARVDAAYRAYRRRNVARHLLQRLNARGGTRVEIQPLDQSAVADPRRRVITTDVAGFRRLRIRNWDRIVDA

Foldseek 3Di:
DPPPPPDPCPQNWDDDDLLVVLQVVLLVVLPPPDQPDQLPDLVSVLVLLCVLPVDPVSVVLLVVLVNPDDPVVSVCSNVVVDDDDPSSSVSSVNSSSVVSSVVSCVVVQCVQLPPQGDWDFDDDIDCPSHDDVGDDPPPPPPVCGPTDGDNHCVVSNVD